Protein AF-A0A952NAK6-F1 (afdb_monomer)

Structure (mmCIF, N/CA/C/O backbone):
data_AF-A0A952NAK6-F1
#
_entry.id   AF-A0A952NAK6-F1
#
loop_
_atom_site.group_PDB
_atom_site.id
_atom_site.type_symbol
_atom_site.label_atom_id
_atom_site.label_alt_id
_atom_site.label_comp_id
_atom_site.label_asym_id
_atom_site.label_entity_id
_atom_site.label_seq_id
_atom_site.pdbx_PDB_ins_code
_atom_site.Cartn_x
_atom_site.Cartn_y
_atom_site.Cartn_z
_atom_site.occupancy
_atom_site.B_iso_or_equiv
_atom_site.auth_seq_id
_atom_site.auth_comp_id
_atom_site.auth_asym_id
_atom_site.auth_atom_id
_atom_site.pdbx_PDB_model_num
ATOM 1 N N . MET A 1 1 ? -20.107 50.086 51.903 1.00 59.50 1 MET A N 1
ATOM 2 C CA . MET A 1 1 ? -19.952 48.625 51.691 1.00 59.50 1 MET A CA 1
ATOM 3 C C . MET A 1 1 ? -20.488 48.141 50.339 1.00 59.50 1 MET A C 1
ATOM 5 O O . MET A 1 1 ? -19.768 47.411 49.678 1.00 59.50 1 MET A O 1
ATOM 9 N N . LYS A 1 2 ? -21.665 48.589 49.862 1.00 54.16 2 LYS A N 1
ATOM 10 C CA . LYS A 1 2 ? -22.193 48.242 48.518 1.00 54.16 2 LYS A CA 1
ATOM 11 C C . LYS A 1 2 ? -21.253 48.590 47.346 1.00 54.16 2 LYS A C 1
ATOM 13 O O . LYS A 1 2 ? -21.111 47.799 46.425 1.00 54.16 2 LYS A O 1
ATOM 18 N N . ASN A 1 3 ? -20.557 49.726 47.420 1.00 56.16 3 ASN A N 1
ATOM 19 C CA . ASN A 1 3 ? -19.737 50.211 46.300 1.00 56.16 3 ASN A CA 1
ATOM 20 C C . ASN A 1 3 ? -18.380 49.495 46.183 1.00 56.16 3 ASN A C 1
ATOM 22 O O . ASN A 1 3 ? -17.862 49.360 45.087 1.00 56.16 3 ASN A O 1
ATOM 26 N N . ILE A 1 4 ? -17.830 48.980 47.286 1.00 60.56 4 ILE A N 1
ATOM 27 C CA . ILE A 1 4 ? -16.581 48.196 47.278 1.00 60.56 4 ILE A CA 1
ATOM 28 C C . ILE A 1 4 ? -16.829 46.796 46.707 1.00 60.56 4 ILE A C 1
ATOM 30 O O . ILE A 1 4 ? -16.020 46.292 45.935 1.00 60.56 4 ILE A O 1
ATOM 34 N N . PHE A 1 5 ? -17.985 46.206 47.025 1.00 58.03 5 PHE A N 1
ATOM 35 C CA . PHE A 1 5 ? -18.392 44.918 46.467 1.00 58.03 5 PHE A CA 1
ATOM 36 C C . PHE A 1 5 ? -18.627 45.021 44.953 1.00 58.03 5 PHE A C 1
ATOM 38 O O . PHE A 1 5 ? -18.139 44.187 44.205 1.00 58.03 5 PHE A O 1
ATOM 45 N N . ALA A 1 6 ? -19.264 46.100 44.483 1.00 58.66 6 ALA A N 1
ATOM 46 C CA . ALA A 1 6 ? -19.436 46.370 43.054 1.00 58.66 6 ALA A CA 1
ATOM 47 C C . ALA A 1 6 ? -18.102 46.536 42.297 1.00 58.66 6 ALA A C 1
ATOM 49 O O . ALA A 1 6 ? -17.976 46.058 41.172 1.00 58.66 6 ALA A O 1
ATOM 50 N N . ILE A 1 7 ? -17.098 47.166 42.916 1.00 62.09 7 ILE A N 1
ATOM 51 C CA . ILE A 1 7 ? -15.769 47.353 42.314 1.00 62.09 7 ILE A CA 1
ATOM 52 C C . ILE A 1 7 ? -15.030 46.013 42.192 1.00 62.09 7 ILE A C 1
ATOM 54 O O . ILE A 1 7 ? -14.437 45.733 41.153 1.00 62.09 7 ILE A O 1
ATOM 58 N N . PHE A 1 8 ? -15.119 45.147 43.204 1.00 59.12 8 PHE A N 1
ATOM 59 C CA . PHE A 1 8 ? -14.497 43.821 43.153 1.00 59.12 8 PHE A CA 1
ATOM 60 C C . PHE A 1 8 ? -15.176 42.888 42.136 1.00 59.12 8 PHE A C 1
ATOM 62 O O . PHE A 1 8 ? -14.489 42.186 41.396 1.00 59.12 8 PHE A O 1
ATOM 69 N N . THR A 1 9 ? -16.509 42.930 42.022 1.00 59.06 9 THR A N 1
ATOM 70 C CA . THR A 1 9 ? -17.249 42.160 41.007 1.00 59.06 9 THR A CA 1
ATOM 71 C C . THR A 1 9 ? -16.957 42.651 39.584 1.00 59.06 9 THR A C 1
ATOM 73 O O . THR A 1 9 ? -16.869 41.841 38.665 1.00 59.06 9 THR A O 1
ATOM 76 N N . ALA A 1 10 ? -16.740 43.956 39.392 1.00 58.69 10 ALA A N 1
ATOM 77 C CA . ALA A 1 10 ? -16.361 44.520 38.096 1.00 58.69 10 ALA A CA 1
ATOM 78 C C . ALA A 1 10 ? -14.945 44.102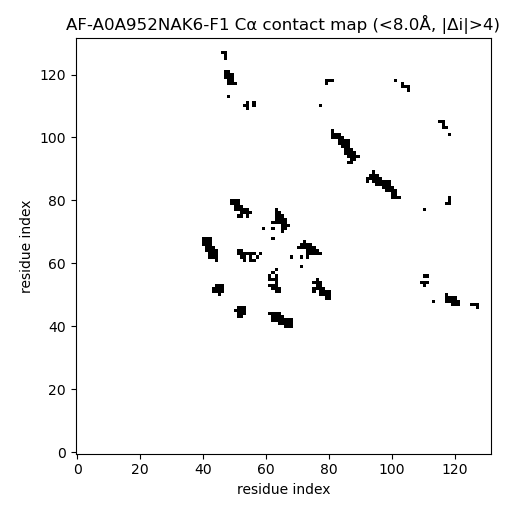 37.658 1.00 58.69 10 ALA A C 1
ATOM 80 O O . ALA A 1 10 ? -14.732 43.809 36.486 1.00 58.69 10 ALA A O 1
ATOM 81 N N . ILE A 1 11 ? -13.991 44.003 38.590 1.00 60.59 11 ILE A N 1
ATOM 82 C CA . ILE A 1 11 ? -12.608 43.587 38.292 1.00 60.59 11 ILE A CA 1
ATOM 83 C C . ILE A 1 11 ? -12.537 42.097 37.910 1.00 60.59 11 ILE A C 1
ATOM 85 O O . ILE A 1 11 ? -11.779 41.724 37.018 1.00 60.59 11 ILE A O 1
ATOM 89 N N . ILE A 1 12 ? -13.376 41.254 38.520 1.00 59.12 12 ILE A N 1
ATOM 90 C CA . ILE A 1 12 ? -13.444 39.809 38.236 1.00 59.12 12 ILE A CA 1
ATOM 91 C C . ILE A 1 12 ? -14.115 39.506 36.878 1.00 59.12 12 ILE A C 1
ATOM 93 O O . ILE A 1 12 ? -13.790 38.501 36.249 1.00 59.12 12 ILE A O 1
ATOM 97 N N . LEU A 1 13 ? -14.983 40.392 36.377 1.00 57.44 13 LEU A N 1
ATOM 98 C CA . LEU A 1 13 ? -15.599 40.293 35.043 1.00 57.44 13 LEU A CA 1
ATOM 99 C C . LEU A 1 13 ? -14.696 40.777 33.894 1.00 57.44 13 LEU A C 1
ATOM 101 O O . LEU A 1 13 ? -14.990 40.485 32.738 1.00 57.44 13 LEU A O 1
ATOM 105 N N . LEU A 1 14 ? -13.615 41.509 34.182 1.00 57.56 14 LEU A N 1
ATOM 106 C CA . LEU A 1 14 ? -12.823 42.197 33.154 1.00 57.56 14 LEU A CA 1
ATOM 107 C C . LEU A 1 14 ? -11.524 41.482 32.743 1.00 57.56 14 LEU A C 1
ATOM 109 O O . LEU A 1 14 ? -10.884 41.928 31.795 1.00 57.56 14 LEU A O 1
ATOM 113 N N . ILE A 1 15 ? -11.115 40.391 33.409 1.00 60.50 15 ILE A N 1
ATOM 114 C CA . ILE A 1 15 ? -9.810 39.743 33.143 1.00 60.50 15 ILE A CA 1
ATOM 115 C C . ILE A 1 15 ? -9.907 38.210 33.096 1.00 60.50 15 ILE A C 1
ATOM 117 O O . ILE A 1 15 ? -9.131 37.499 33.727 1.00 60.50 15 ILE A O 1
ATOM 121 N N . GLN A 1 16 ? -10.851 37.674 32.324 1.00 58.03 16 GLN A N 1
ATOM 122 C CA . GLN A 1 16 ? -10.832 36.254 31.953 1.00 58.03 16 GLN A CA 1
ATOM 123 C C . GLN A 1 16 ? -10.628 36.114 30.437 1.00 58.03 16 GLN A C 1
ATOM 125 O O . GLN A 1 16 ? -11.609 35.959 29.710 1.00 58.03 16 GLN A O 1
ATOM 130 N N . PRO A 1 17 ? -9.390 36.163 29.907 1.00 56.81 17 PRO A N 1
ATOM 131 C CA . PRO A 1 17 ? -9.143 35.684 28.559 1.00 56.81 17 PRO A CA 1
ATOM 132 C C . PRO A 1 17 ? -9.074 34.153 28.598 1.00 56.81 1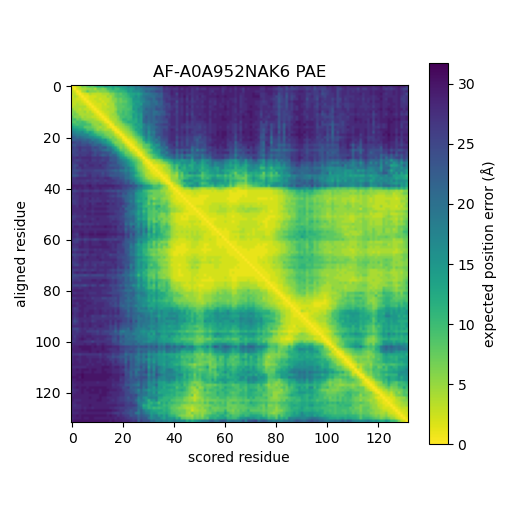7 PRO A C 1
ATOM 134 O O . PRO A 1 17 ? -8.001 33.562 28.692 1.00 56.81 17 PRO A O 1
ATOM 137 N N . THR A 1 18 ? -10.223 33.486 28.506 1.00 55.38 18 THR A N 1
ATOM 138 C CA . THR A 1 18 ? -10.272 32.081 28.085 1.00 55.38 18 THR A CA 1
ATOM 139 C C . THR A 1 18 ? -10.004 32.006 26.581 1.00 55.38 18 THR A C 1
ATOM 141 O O . THR A 1 18 ? -10.897 31.766 25.774 1.00 55.38 18 THR A O 1
ATOM 144 N N . PHE A 1 19 ? -8.749 32.214 26.180 1.00 59.28 19 PHE A N 1
ATOM 145 C CA . PHE A 1 19 ? -8.297 31.840 24.843 1.00 59.28 19 PHE A CA 1
ATOM 146 C C . PHE A 1 19 ? -7.930 30.363 24.842 1.00 59.28 19 PHE A C 1
ATOM 148 O O . PHE A 1 19 ? -6.794 29.973 25.088 1.00 59.28 19 PHE A O 1
ATOM 155 N N . SER A 1 20 ? -8.911 29.528 24.530 1.00 58.34 20 SER A N 1
ATOM 156 C CA . SER A 1 20 ? -8.613 28.345 23.740 1.00 58.34 20 SER A CA 1
ATOM 157 C C . SER A 1 20 ? -9.860 27.927 22.988 1.00 58.34 20 SER A C 1
ATOM 159 O O . SER A 1 20 ? -10.724 27.211 23.493 1.00 58.34 20 SER A O 1
ATOM 161 N N . GLN A 1 21 ? -9.959 28.402 21.754 1.00 60.09 21 GLN A N 1
ATOM 162 C CA . GLN A 1 21 ? -10.695 27.654 20.758 1.00 60.09 21 GLN A CA 1
ATOM 163 C C . GLN A 1 21 ? -9.974 27.773 19.424 1.00 60.09 21 GLN A 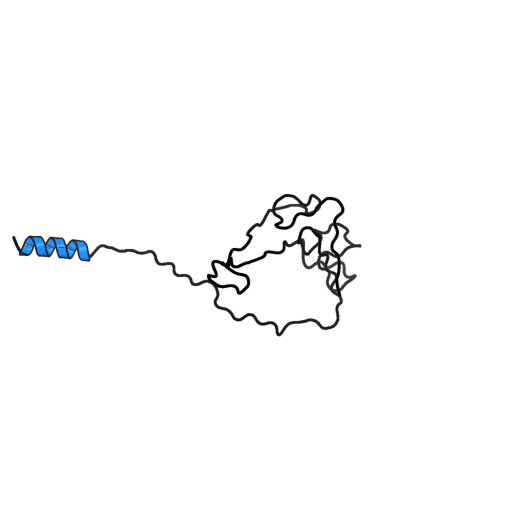C 1
ATOM 165 O O . GLN A 1 21 ? -10.438 28.448 18.510 1.00 60.09 21 GLN A O 1
ATOM 170 N N . ASP A 1 22 ? -8.865 27.048 19.286 1.00 56.22 22 ASP A N 1
ATOM 171 C CA . ASP A 1 22 ? -8.431 26.643 17.951 1.00 56.22 22 ASP A CA 1
ATOM 172 C C . ASP A 1 22 ? -9.414 25.586 17.446 1.00 56.22 22 ASP A C 1
ATOM 174 O O . ASP A 1 22 ? -9.153 24.384 17.414 1.00 56.22 22 ASP A O 1
ATOM 178 N N . LYS A 1 23 ? -10.605 26.046 17.055 1.00 55.34 23 LYS A N 1
ATOM 179 C CA . LYS A 1 23 ? -11.533 25.254 16.258 1.00 55.34 23 LYS A CA 1
ATOM 180 C C . LYS A 1 23 ? -11.104 25.355 14.798 1.00 55.34 23 LYS A C 1
ATOM 182 O O . LYS A 1 23 ? -11.807 25.913 13.960 1.00 55.34 23 LYS A O 1
ATOM 187 N N . ILE A 1 24 ? -9.932 24.805 14.488 1.00 44.00 24 ILE A N 1
ATOM 188 C CA . ILE A 1 24 ? -9.571 24.527 13.100 1.00 44.00 24 ILE A CA 1
ATOM 189 C C . ILE A 1 24 ? -10.366 23.288 12.696 1.00 44.00 24 ILE A C 1
ATOM 191 O O . ILE A 1 24 ? -9.965 22.153 12.953 1.00 44.00 24 ILE A O 1
ATOM 195 N N . PHE A 1 25 ? -11.531 23.504 12.087 1.00 40.62 25 PHE A N 1
ATOM 196 C CA . PHE A 1 25 ? -12.230 22.433 11.393 1.00 40.62 25 PHE A CA 1
ATOM 197 C C . PHE A 1 25 ? -11.428 22.047 10.150 1.00 40.62 25 PHE A C 1
ATOM 199 O O . PHE A 1 25 ? -11.404 22.751 9.142 1.00 40.62 25 PHE A O 1
ATOM 206 N N . GLN A 1 26 ? -10.744 20.915 10.284 1.00 48.41 26 GLN A N 1
ATOM 207 C CA . GLN A 1 26 ? -10.020 20.203 9.244 1.00 48.41 26 GLN A CA 1
ATOM 208 C C . GLN A 1 26 ? -10.936 19.919 8.039 1.00 48.41 26 GLN A C 1
ATOM 210 O O . GLN A 1 26 ? -12.059 19.447 8.202 1.00 48.41 26 GLN A O 1
ATOM 215 N N . LYS A 1 27 ? -10.424 20.260 6.848 1.00 40.56 27 LYS A N 1
ATOM 216 C CA . LYS A 1 27 ? -10.873 19.930 5.480 1.00 40.56 27 LYS A CA 1
ATOM 217 C C . LYS A 1 27 ? -12.301 19.349 5.359 1.00 40.56 27 LYS A C 1
ATOM 219 O O . LYS A 1 27 ? -12.506 18.141 5.343 1.00 40.56 27 LYS A O 1
ATOM 224 N N . LYS A 1 28 ? -13.288 20.222 5.149 1.00 52.72 28 LYS A N 1
ATOM 225 C CA . LYS A 1 28 ? -14.555 19.849 4.504 1.00 52.72 28 LYS A CA 1
ATOM 226 C C . LYS A 1 28 ? -14.293 19.801 3.000 1.00 52.72 28 LYS A C 1
ATOM 228 O O . LYS A 1 28 ? -14.280 20.864 2.385 1.00 52.72 28 LYS A O 1
ATOM 233 N N . LEU A 1 29 ? -14.035 18.643 2.397 1.00 56.09 29 LEU A N 1
ATOM 234 C CA . LEU A 1 29 ? -14.155 18.572 0.937 1.00 56.09 29 LEU A CA 1
ATOM 235 C C . LEU A 1 29 ? -14.964 17.386 0.491 1.00 56.09 29 LEU A C 1
ATOM 237 O O . LEU A 1 29 ? -14.939 16.328 1.114 1.00 56.09 29 LEU A O 1
ATOM 241 N N . ASP A 1 30 ? -15.635 17.646 -0.621 1.00 53.78 30 ASP A N 1
ATOM 242 C CA . ASP A 1 30 ? -16.179 16.637 -1.494 1.00 53.78 30 ASP A CA 1
ATOM 243 C C . ASP A 1 30 ? -15.054 15.758 -2.040 1.00 53.78 30 ASP A C 1
ATOM 245 O O . ASP A 1 30 ? -13.987 16.228 -2.448 1.00 53.78 30 ASP A O 1
ATOM 249 N N . ASP A 1 31 ? -15.338 14.466 -2.007 1.00 40.81 31 ASP A N 1
ATOM 250 C CA . ASP A 1 31 ? -14.615 13.409 -2.689 1.00 40.81 31 ASP A CA 1
ATOM 251 C C . ASP A 1 31 ? -15.035 13.423 -4.177 1.00 40.81 31 ASP A C 1
ATOM 253 O O . ASP A 1 31 ? -16.218 13.255 -4.478 1.00 40.81 31 ASP A O 1
ATOM 257 N N . ASP A 1 32 ? -14.099 13.693 -5.101 1.00 40.28 32 ASP A N 1
ATOM 258 C CA . ASP A 1 32 ? -14.318 13.662 -6.560 1.00 40.28 32 ASP A CA 1
ATOM 259 C C . ASP A 1 32 ? -13.696 12.392 -7.158 1.00 40.28 32 ASP A C 1
ATOM 261 O O . ASP A 1 32 ? -12.476 12.244 -7.260 1.00 40.28 32 ASP A O 1
ATOM 265 N N . ASN A 1 33 ? -14.581 11.495 -7.588 1.00 36.81 33 ASN A N 1
ATOM 266 C CA . ASN A 1 33 ? -14.311 10.188 -8.180 1.00 36.81 33 ASN A CA 1
ATOM 267 C C . ASN A 1 33 ? -14.609 10.141 -9.696 1.00 36.81 33 ASN A C 1
ATOM 269 O O . ASN A 1 33 ? -14.795 9.070 -10.272 1.00 36.81 33 ASN A O 1
ATOM 273 N N . THR A 1 34 ? -14.582 11.287 -10.384 1.00 39.97 34 THR A N 1
ATOM 274 C CA . THR A 1 34 ? -14.634 11.364 -11.861 1.00 39.97 34 THR A CA 1
ATOM 275 C C . THR A 1 34 ? -13.351 10.881 -12.551 1.00 39.97 34 THR A C 1
ATOM 277 O O . THR A 1 34 ? -13.297 10.765 -13.778 1.00 39.97 34 THR A O 1
ATOM 280 N N . LYS A 1 35 ? -12.302 10.585 -11.776 1.00 42.88 35 LYS A N 1
ATOM 281 C CA . LYS A 1 35 ? -10.966 10.223 -12.255 1.00 42.88 35 LYS A CA 1
ATOM 282 C C . LYS A 1 35 ? -10.724 8.718 -12.128 1.00 42.88 35 LYS A C 1
ATOM 284 O O . LYS A 1 35 ? -10.375 8.216 -11.067 1.00 42.88 35 LYS A O 1
ATOM 289 N N . PHE A 1 36 ? -10.866 8.020 -13.249 1.00 43.91 36 PHE A N 1
ATOM 290 C CA . PHE A 1 36 ? -10.475 6.625 -13.466 1.00 43.91 36 PHE A CA 1
ATOM 291 C C . PHE A 1 36 ? -9.547 6.535 -14.695 1.00 43.91 36 PHE A C 1
ATOM 293 O O . PHE A 1 36 ? -9.472 7.476 -15.486 1.00 43.91 36 PHE A O 1
ATOM 300 N N . THR A 1 37 ? -8.856 5.405 -14.880 1.00 46.91 37 THR A N 1
ATOM 301 C CA . THR A 1 37 ? -8.181 5.037 -16.142 1.00 46.91 37 THR A CA 1
ATOM 302 C C . THR A 1 37 ? -8.870 3.806 -16.742 1.00 46.91 37 THR A C 1
ATOM 304 O O . THR A 1 37 ? -9.314 2.938 -15.997 1.00 46.91 37 THR A O 1
ATOM 307 N N . ASN A 1 38 ? -9.014 3.728 -18.067 1.00 54.12 38 ASN A N 1
ATOM 308 C CA . ASN A 1 38 ? -9.789 2.689 -18.772 1.00 54.12 38 ASN A CA 1
ATOM 309 C C . ASN A 1 38 ? -8.952 1.783 -19.696 1.00 54.12 38 ASN A C 1
ATOM 311 O O . ASN A 1 38 ? -9.507 0.933 -20.386 1.00 54.12 38 ASN A O 1
ATOM 315 N N . VAL A 1 39 ? -7.628 1.937 -19.685 1.00 60.75 39 VAL A N 1
ATOM 316 C CA . VAL A 1 39 ? -6.629 1.055 -20.308 1.00 60.75 39 VAL A CA 1
ATOM 317 C C . VAL A 1 39 ? -5.350 1.193 -19.471 1.00 60.75 39 VAL A C 1
ATOM 319 O O . VAL A 1 39 ? -5.024 2.299 -19.037 1.00 60.75 39 VAL A O 1
ATOM 322 N N . GLY A 1 40 ? -4.647 0.095 -19.174 1.00 68.25 40 GLY A N 1
ATOM 323 C CA . GLY A 1 40 ? -3.684 0.080 -18.066 1.00 68.25 40 GLY A CA 1
ATOM 324 C C . GLY A 1 40 ? -2.269 -0.330 -18.443 1.00 68.25 40 GLY A C 1
ATOM 325 O O . GLY A 1 40 ? -2.001 -1.509 -18.625 1.00 68.25 40 GLY A O 1
ATOM 326 N N . ASN A 1 41 ? -1.364 0.647 -18.466 1.00 84.56 41 ASN A N 1
ATOM 327 C CA . ASN A 1 41 ? 0.088 0.470 -18.487 1.00 84.56 41 ASN A CA 1
ATOM 328 C C . ASN A 1 41 ? 0.665 0.675 -17.067 1.00 84.56 41 ASN A C 1
ATOM 330 O O . ASN A 1 41 ? 1.726 1.258 -16.923 1.00 84.56 41 ASN A O 1
ATOM 334 N N . LEU A 1 42 ? -0.088 0.335 -16.013 1.00 89.00 42 LEU A N 1
ATOM 335 C CA . LEU A 1 42 ? 0.312 0.501 -14.608 1.00 89.00 42 LEU A CA 1
ATOM 336 C C . LEU A 1 42 ? 0.582 -0.882 -14.008 1.00 89.00 42 LEU A C 1
ATOM 338 O O . LEU A 1 42 ? -0.316 -1.722 -13.997 1.00 89.00 42 LEU A O 1
ATOM 342 N N . GLY A 1 43 ? 1.785 -1.102 -13.487 1.00 89.62 43 GLY A N 1
ATOM 343 C CA . GLY A 1 43 ? 2.137 -2.279 -12.698 1.00 89.62 43 GLY A CA 1
ATOM 344 C C . GLY A 1 43 ? 2.178 -1.930 -11.224 1.00 89.62 43 GLY A C 1
ATOM 345 O O . GLY A 1 43 ? 2.993 -1.117 -10.824 1.00 89.62 43 GLY A O 1
ATOM 346 N N . LEU A 1 44 ? 1.330 -2.539 -10.404 1.00 91.38 44 LEU A N 1
ATOM 347 C CA . LEU A 1 44 ? 1.281 -2.284 -8.965 1.00 91.38 44 LEU A CA 1
ATOM 348 C C . LEU A 1 44 ? 1.454 -3.601 -8.216 1.00 91.38 44 LEU A C 1
ATOM 350 O O . LEU A 1 44 ? 0.725 -4.559 -8.473 1.00 91.38 44 LEU A O 1
ATOM 354 N N . THR A 1 45 ? 2.381 -3.639 -7.261 1.00 90.38 45 THR A N 1
ATOM 355 C CA . THR A 1 45 ? 2.477 -4.765 -6.329 1.00 90.38 45 THR A CA 1
ATOM 356 C C . THR A 1 45 ? 1.582 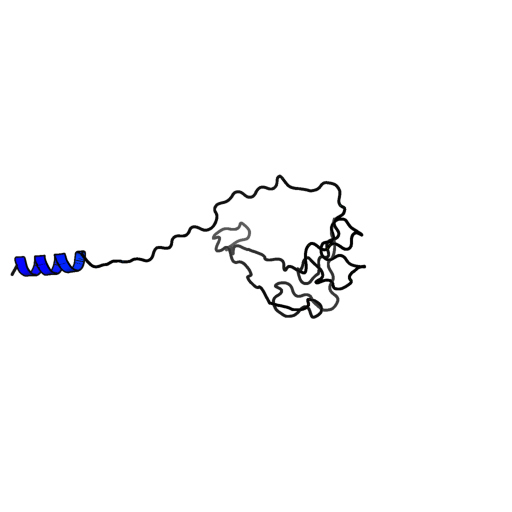-4.520 -5.128 1.00 90.38 45 THR A C 1
ATOM 358 O O . THR A 1 45 ? 1.654 -3.469 -4.502 1.00 90.38 45 THR A O 1
ATOM 361 N N . VAL A 1 46 ? 0.774 -5.518 -4.778 1.00 88.12 46 VAL A N 1
ATOM 362 C CA . VAL A 1 46 ? 0.017 -5.561 -3.523 1.00 88.12 46 VAL A CA 1
ATOM 363 C C . VAL A 1 46 ? 0.439 -6.802 -2.749 1.00 88.12 46 VAL A C 1
ATOM 365 O O . VAL A 1 46 ? 0.556 -7.891 -3.319 1.00 88.12 46 VAL A O 1
ATOM 368 N N . THR A 1 47 ? 0.686 -6.649 -1.451 1.00 80.31 47 THR A N 1
ATOM 369 C CA . THR A 1 47 ? 1.142 -7.743 -0.590 1.00 80.31 47 THR A CA 1
ATOM 370 C C . THR A 1 47 ? 0.076 -8.161 0.419 1.00 80.31 47 THR A C 1
ATOM 372 O O . THR A 1 47 ? -0.830 -7.412 0.774 1.00 80.31 47 THR A O 1
ATOM 375 N N . ASN A 1 48 ? 0.213 -9.378 0.942 1.00 78.19 48 ASN A N 1
ATOM 376 C CA . ASN A 1 48 ? -0.617 -9.896 2.032 1.00 78.19 48 ASN A CA 1
ATOM 377 C C . ASN A 1 48 ? -0.296 -9.283 3.408 1.00 78.19 48 ASN A C 1
ATOM 379 O O . ASN A 1 48 ? -0.948 -9.638 4.383 1.00 78.19 48 ASN A O 1
ATOM 383 N N . PHE A 1 49 ? 0.672 -8.366 3.478 1.00 78.00 49 PHE A N 1
ATOM 384 C CA . PHE A 1 49 ? 0.922 -7.508 4.641 1.00 78.00 49 PHE A CA 1
ATOM 385 C C . PHE A 1 49 ? 0.123 -6.199 4.552 1.00 78.00 49 PHE A C 1
ATOM 387 O O . PHE A 1 49 ? 0.366 -5.260 5.303 1.00 78.00 49 PHE A O 1
ATOM 394 N N . GLY A 1 50 ? -0.841 -6.130 3.625 1.00 78.31 50 GLY A N 1
ATOM 395 C CA . GLY A 1 50 ? -1.691 -4.962 3.446 1.00 78.31 50 GLY A CA 1
ATOM 396 C C . GLY A 1 50 ? -0.915 -3.757 2.935 1.00 78.31 50 GLY A C 1
ATOM 397 O O . GLY A 1 50 ? -1.242 -2.634 3.304 1.00 78.31 50 GLY A O 1
ATOM 398 N N . THR A 1 51 ? 0.112 -3.987 2.116 1.00 81.69 51 THR A N 1
ATOM 399 C CA . THR A 1 51 ? 0.873 -2.913 1.476 1.00 81.69 51 THR A CA 1
ATOM 400 C C . THR A 1 51 ? 0.613 -2.853 -0.021 1.00 81.69 51 THR A C 1
ATOM 402 O O . THR A 1 51 ? 0.352 -3.876 -0.661 1.00 81.69 51 THR A O 1
ATOM 405 N N . TYR A 1 52 ? 0.695 -1.648 -0.571 1.00 89.00 52 TYR A N 1
ATOM 406 C CA . TYR A 1 52 ? 0.797 -1.370 -1.993 1.00 89.00 52 TYR A CA 1
ATOM 407 C C . TYR A 1 52 ? 2.172 -0.747 -2.273 1.00 89.00 52 TYR A C 1
ATOM 409 O O . TYR A 1 52 ? 2.631 0.132 -1.547 1.00 89.00 52 TYR A O 1
ATOM 417 N N . GLY A 1 53 ? 2.840 -1.211 -3.322 1.00 88.88 53 GLY A N 1
ATOM 418 C CA . GLY A 1 53 ? 4.281 -1.036 -3.477 1.00 88.88 53 GLY A CA 1
ATOM 419 C C . GLY A 1 53 ? 5.071 -2.234 -2.946 1.00 88.88 53 GLY A C 1
ATOM 420 O O . GLY A 1 53 ? 4.600 -3.020 -2.123 1.00 88.88 53 GLY A O 1
ATOM 421 N N . SER A 1 54 ? 6.275 -2.418 -3.479 1.00 86.75 54 SER A N 1
ATOM 422 C CA . SER A 1 54 ? 7.191 -3.501 -3.106 1.00 86.75 54 SER A CA 1
ATOM 423 C C . SER A 1 54 ? 8.421 -3.009 -2.347 1.00 86.75 54 SER A C 1
ATOM 425 O O . SER A 1 54 ? 9.271 -3.816 -1.977 1.00 86.75 54 SER A O 1
ATOM 427 N N . GLY A 1 55 ? 8.581 -1.701 -2.144 1.00 87.06 55 GLY A N 1
ATOM 428 C CA . GLY A 1 55 ? 9.817 -1.139 -1.607 1.00 87.06 55 GLY A CA 1
ATOM 429 C C . GLY A 1 55 ? 11.019 -1.370 -2.518 1.00 87.06 55 GLY A C 1
ATOM 430 O O . GLY A 1 55 ? 12.135 -1.517 -2.022 1.00 87.06 55 GLY A O 1
ATOM 431 N N . PHE A 1 56 ? 10.780 -1.507 -3.827 1.00 86.94 56 PHE A N 1
ATOM 432 C CA . PHE A 1 56 ? 11.740 -1.979 -4.836 1.00 86.94 56 PHE A CA 1
ATOM 433 C C . PHE A 1 56 ? 12.222 -3.428 -4.652 1.00 86.94 56 PHE A C 1
ATOM 435 O O . PHE A 1 56 ? 13.143 -3.874 -5.341 1.00 86.94 56 PHE A O 1
ATOM 442 N N . VAL A 1 57 ? 11.602 -4.208 -3.761 1.00 84.88 57 VAL A N 1
ATOM 443 C CA . VAL A 1 57 ? 11.902 -5.638 -3.640 1.00 84.88 57 VAL A CA 1
ATOM 444 C C . VAL A 1 57 ? 11.404 -6.352 -4.896 1.00 84.88 57 VAL A C 1
ATOM 446 O O . VAL A 1 57 ? 10.229 -6.279 -5.245 1.00 84.88 57 VAL A O 1
ATOM 449 N N . GLY A 1 58 ? 12.311 -7.054 -5.579 1.00 82.12 58 GLY A N 1
ATOM 450 C CA . GLY A 1 58 ? 12.008 -7.759 -6.828 1.00 82.12 58 GLY A CA 1
ATOM 451 C C . GLY A 1 58 ? 12.114 -6.898 -8.091 1.00 82.12 58 GLY A C 1
ATOM 452 O O . GLY A 1 58 ? 11.928 -7.428 -9.188 1.00 82.12 58 GLY A O 1
ATOM 453 N N . TRP A 1 59 ? 12.468 -5.613 -7.973 1.00 85.50 59 TRP A N 1
ATOM 454 C CA . TRP A 1 59 ? 12.750 -4.750 -9.122 1.00 85.50 59 TRP A CA 1
ATOM 455 C C . TRP A 1 59 ? 13.944 -5.287 -9.944 1.00 85.50 59 TRP A C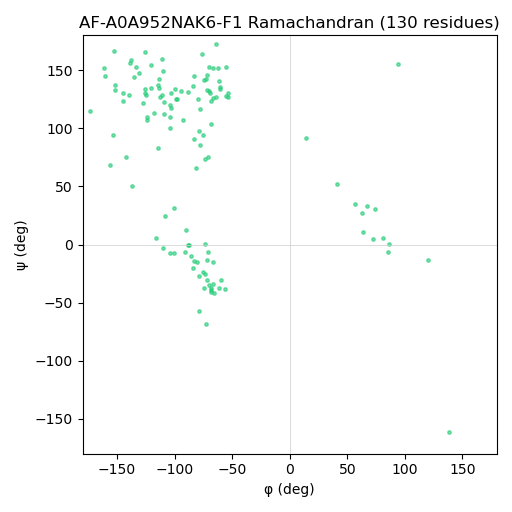 1
ATOM 457 O O . TRP A 1 59 ? 14.917 -5.768 -9.351 1.00 85.50 59 TRP A O 1
ATOM 467 N N . PRO A 1 60 ? 13.917 -5.225 -11.291 1.00 86.12 60 PRO A N 1
ATOM 468 C CA . PRO A 1 60 ? 12.869 -4.651 -12.150 1.00 86.12 60 PRO A CA 1
ATOM 469 C C . PRO A 1 60 ? 11.753 -5.635 -12.536 1.00 86.12 60 PRO A C 1
ATOM 471 O O . PRO A 1 60 ? 10.837 -5.269 -13.259 1.00 86.12 60 PRO A O 1
ATOM 474 N N . ASN A 1 61 ? 11.819 -6.892 -12.094 1.00 87.56 61 ASN A N 1
ATOM 475 C CA . ASN A 1 61 ? 10.872 -7.930 -12.519 1.00 87.56 61 ASN A CA 1
ATOM 476 C C . ASN A 1 61 ? 9.494 -7.796 -11.855 1.00 87.56 61 ASN A C 1
ATOM 478 O O . ASN A 1 61 ? 8.508 -8.320 -12.369 1.00 87.56 61 ASN A O 1
ATOM 482 N N . GLN A 1 62 ? 9.441 -7.141 -10.696 1.00 89.56 62 GLN A N 1
ATOM 483 C CA . GLN A 1 62 ? 8.227 -6.880 -9.944 1.00 89.56 62 GLN A CA 1
ATOM 484 C C . GLN A 1 62 ? 8.091 -5.368 -9.707 1.00 89.56 62 GLN A C 1
ATOM 486 O O . GLN A 1 62 ? 8.863 -4.816 -8.917 1.00 89.56 62 GLN A O 1
ATOM 491 N N . PRO A 1 63 ? 7.127 -4.704 -10.366 1.00 92.62 63 PRO A N 1
ATOM 492 C CA . PRO A 1 63 ? 6.948 -3.266 -10.244 1.00 92.62 63 PRO A CA 1
ATOM 493 C C . PRO A 1 63 ? 6.362 -2.907 -8.880 1.00 92.62 63 PRO A C 1
ATOM 495 O O . PRO A 1 63 ? 5.492 -3.611 -8.360 1.00 92.62 63 PRO A O 1
ATOM 498 N N . SER A 1 64 ? 6.811 -1.801 -8.301 1.00 91.06 64 SER A N 1
ATOM 499 C CA . SER A 1 64 ? 6.255 -1.280 -7.054 1.00 91.06 64 SER A CA 1
ATOM 500 C C . SER A 1 64 ? 4.939 -0.543 -7.327 1.00 91.06 64 SER A C 1
ATOM 502 O O . SER A 1 64 ? 3.892 -0.947 -6.831 1.00 91.06 64 SER A O 1
ATOM 504 N N . ALA A 1 65 ? 4.976 0.465 -8.191 1.00 93.69 65 ALA A N 1
ATOM 505 C CA . ALA A 1 65 ? 3.854 1.135 -8.839 1.00 93.69 65 ALA A CA 1
ATOM 506 C C . ALA A 1 65 ? 4.382 1.772 -10.135 1.00 93.69 65 ALA A C 1
ATOM 508 O O . ALA A 1 65 ? 4.535 2.990 -10.247 1.00 93.69 65 ALA A O 1
ATOM 509 N N . GLU A 1 66 ? 4.751 0.931 -11.089 1.00 92.81 66 GLU A N 1
ATOM 510 C CA . GLU A 1 66 ? 5.405 1.327 -12.320 1.00 92.81 66 GLU A CA 1
ATOM 511 C C . GLU A 1 66 ? 4.389 1.861 -13.325 1.00 92.81 66 GLU A C 1
ATOM 513 O O . GLU A 1 66 ? 3.441 1.168 -13.696 1.00 92.81 66 GLU A O 1
ATOM 518 N N . PHE A 1 67 ? 4.609 3.075 -13.816 1.00 91.44 67 PHE A N 1
ATOM 519 C CA . PHE A 1 67 ? 3.853 3.604 -14.942 1.00 91.44 67 PHE A CA 1
ATOM 520 C C . PHE A 1 67 ? 4.755 4.479 -15.821 1.00 91.44 67 PHE A C 1
ATOM 522 O O . PHE A 1 67 ? 5.392 5.396 -15.311 1.00 91.44 67 PHE A O 1
ATOM 529 N N . PRO A 1 68 ? 4.776 4.281 -17.145 1.00 91.38 68 PRO A N 1
ATOM 530 C CA . PRO A 1 68 ? 4.160 3.171 -17.862 1.00 91.38 68 PRO A CA 1
ATOM 531 C C . PRO A 1 68 ? 4.907 1.839 -17.601 1.00 91.38 68 PRO A C 1
ATOM 533 O O . PRO A 1 68 ? 6.098 1.855 -17.308 1.00 91.38 68 PRO A O 1
ATOM 536 N N . LEU A 1 69 ? 4.238 0.692 -17.692 1.00 88.00 69 LEU A N 1
ATOM 537 C CA . LEU A 1 69 ? 4.804 -0.637 -17.445 1.00 88.00 69 LEU A CA 1
ATOM 538 C C . LEU A 1 69 ? 5.957 -0.904 -18.426 1.00 88.00 69 LEU A C 1
ATOM 540 O O . LEU A 1 69 ? 5.839 -0.646 -19.627 1.00 88.00 69 LEU A O 1
ATOM 544 N N . GLY A 1 70 ? 7.077 -1.413 -17.917 1.00 88.06 70 GLY A N 1
ATOM 545 C CA . GLY A 1 70 ? 8.323 -1.596 -18.665 1.00 88.06 70 GLY A CA 1
ATOM 546 C C . GLY A 1 70 ? 9.202 -0.341 -18.813 1.00 88.06 70 GLY A C 1
ATOM 547 O O . GLY A 1 70 ? 10.210 -0.400 -19.516 1.00 88.06 70 GLY A O 1
ATOM 548 N N . SER A 1 71 ? 8.856 0.787 -18.184 1.00 91.94 71 SER A N 1
ATOM 549 C CA . SER A 1 71 ? 9.679 2.010 -18.159 1.00 91.94 71 SER A CA 1
ATOM 550 C C . SER A 1 71 ? 10.766 2.027 -17.077 1.00 91.94 71 SER A C 1
ATOM 552 O O . SER A 1 71 ? 11.706 2.815 -17.165 1.00 91.94 71 SER A O 1
ATOM 554 N N . GLY A 1 72 ? 10.627 1.205 -16.039 1.00 90.06 72 GLY A N 1
ATOM 555 C CA . GLY A 1 72 ? 11.401 1.252 -14.803 1.00 90.06 72 GLY A CA 1
ATOM 556 C C . GLY A 1 72 ? 11.053 2.427 -13.880 1.00 90.06 72 GLY A C 1
ATOM 557 O O . GLY A 1 72 ? 11.737 2.607 -12.873 1.00 90.06 72 GLY A O 1
ATOM 558 N N . ILE A 1 73 ? 10.035 3.239 -14.202 1.00 91.75 73 ILE A N 1
ATOM 559 C CA . ILE A 1 73 ? 9.662 4.437 -13.437 1.00 91.75 73 ILE A CA 1
ATOM 560 C C . ILE A 1 73 ? 8.594 4.095 -12.399 1.00 91.75 73 ILE A C 1
ATOM 562 O O . ILE A 1 73 ? 7.414 3.920 -12.705 1.00 91.75 73 ILE A O 1
ATOM 566 N N . GLU A 1 74 ? 9.019 4.074 -11.144 1.00 92.50 74 GLU A N 1
ATOM 567 C CA . GLU A 1 74 ? 8.202 3.707 -9.994 1.00 92.50 74 GLU A CA 1
ATOM 568 C C . GLU A 1 74 ? 7.585 4.935 -9.321 1.00 92.50 74 GLU A C 1
ATOM 570 O O . GLU A 1 74 ? 8.271 5.916 -9.033 1.00 92.50 74 GLU A O 1
ATOM 575 N N . HIS A 1 75 ? 6.285 4.874 -9.040 1.00 92.50 75 HIS A N 1
ATOM 576 C CA . HIS A 1 75 ? 5.523 5.990 -8.470 1.00 92.50 75 HIS A CA 1
ATOM 577 C C . HIS A 1 75 ? 5.213 5.813 -6.980 1.00 92.50 75 HIS A C 1
ATOM 579 O O . HIS A 1 75 ? 4.704 6.733 -6.342 1.00 92.50 75 HIS A O 1
ATOM 585 N N . ILE A 1 76 ? 5.520 4.645 -6.411 1.00 90.50 76 ILE A N 1
ATOM 586 C CA . ILE A 1 76 ? 5.323 4.326 -4.996 1.00 90.50 76 ILE A CA 1
ATOM 587 C C . ILE A 1 76 ? 6.539 3.533 -4.524 1.00 90.50 76 ILE A C 1
ATOM 589 O O . ILE A 1 76 ? 6.908 2.541 -5.148 1.00 90.50 76 ILE A O 1
ATOM 593 N N . PHE A 1 77 ? 7.152 3.957 -3.416 1.00 88.12 77 PHE A N 1
ATOM 594 C CA . PHE A 1 77 ? 8.134 3.132 -2.712 1.00 88.12 77 PHE A CA 1
ATOM 595 C C . PHE A 1 77 ? 7.411 1.987 -2.002 1.00 88.12 77 PHE A C 1
ATOM 597 O O . PHE A 1 77 ? 7.514 0.845 -2.428 1.00 88.12 77 PHE A O 1
ATOM 604 N N . ASP A 1 78 ? 6.624 2.307 -0.979 1.00 86.38 78 ASP A N 1
ATOM 605 C CA . ASP A 1 78 ? 5.737 1.391 -0.267 1.00 86.38 78 ASP A CA 1
ATOM 606 C C . ASP A 1 78 ? 4.692 2.205 0.498 1.00 86.38 78 ASP A C 1
ATOM 608 O O . ASP A 1 78 ? 4.939 3.359 0.867 1.00 86.38 78 ASP A O 1
ATOM 612 N N . GLY A 1 79 ? 3.518 1.627 0.710 1.00 82.94 79 GLY A N 1
ATOM 613 C CA . GLY A 1 79 ? 2.426 2.252 1.438 1.00 82.94 79 GLY A CA 1
ATOM 614 C C . GLY A 1 79 ? 1.546 1.204 2.099 1.00 82.94 79 GLY A C 1
ATOM 615 O O . GLY A 1 79 ? 1.159 0.224 1.472 1.00 82.94 79 GLY A O 1
ATOM 616 N N . GLY A 1 80 ? 1.228 1.406 3.375 1.00 81.06 80 GLY A N 1
ATOM 617 C CA . GLY A 1 80 ? 0.285 0.561 4.103 1.00 81.06 80 GLY A CA 1
ATOM 618 C C . GLY A 1 80 ? -1.163 0.972 3.844 1.00 81.06 80 GLY A C 1
ATOM 619 O O . GLY A 1 80 ? -1.473 2.157 3.721 1.00 81.06 80 GLY A O 1
ATOM 620 N N . LEU A 1 81 ? -2.064 -0.005 3.802 1.00 76.88 81 LEU A N 1
ATOM 621 C CA . LEU A 1 81 ? -3.502 0.232 3.864 1.00 76.88 81 LEU A CA 1
ATOM 622 C C . LEU A 1 81 ? -3.883 0.691 5.270 1.00 76.88 81 LEU A C 1
ATOM 624 O O . LEU A 1 81 ? -3.497 0.063 6.252 1.00 76.88 81 LEU A O 1
ATOM 628 N N . TRP A 1 82 ? -4.663 1.767 5.348 1.00 76.94 82 TRP A N 1
ATOM 629 C CA . TRP A 1 82 ? -5.251 2.254 6.593 1.0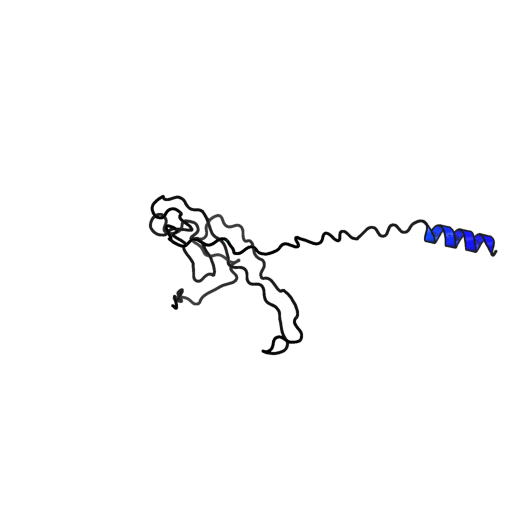0 76.94 82 TRP A CA 1
ATOM 630 C C . TRP A 1 82 ? -6.753 2.039 6.553 1.00 76.94 82 TRP A C 1
ATOM 632 O O . TRP A 1 82 ? -7.418 2.445 5.594 1.00 76.94 82 TRP A O 1
ATOM 642 N N . LEU A 1 83 ? -7.291 1.407 7.594 1.00 74.88 83 LEU A N 1
ATOM 643 C CA . LEU A 1 83 ? -8.711 1.118 7.686 1.00 74.88 83 LEU A CA 1
ATOM 644 C C 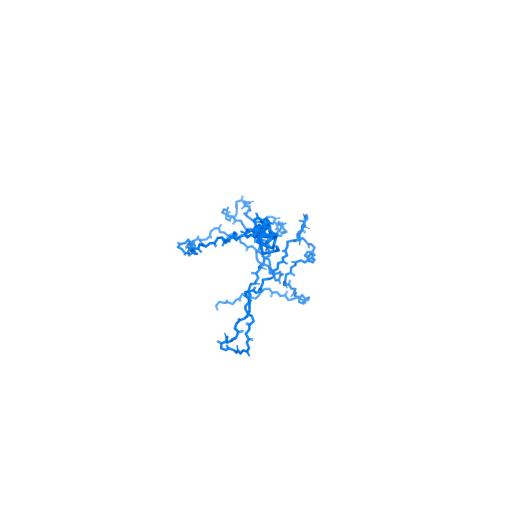. LEU A 1 83 ? -9.335 1.932 8.811 1.00 74.88 83 LEU A C 1
ATOM 646 O O . LEU A 1 83 ? -8.897 1.933 9.961 1.00 74.88 83 LEU A O 1
ATOM 650 N N . GLY A 1 84 ? -10.390 2.652 8.439 1.00 82.44 84 GLY A N 1
ATOM 651 C CA . GLY A 1 84 ? -11.271 3.338 9.366 1.00 82.44 84 GL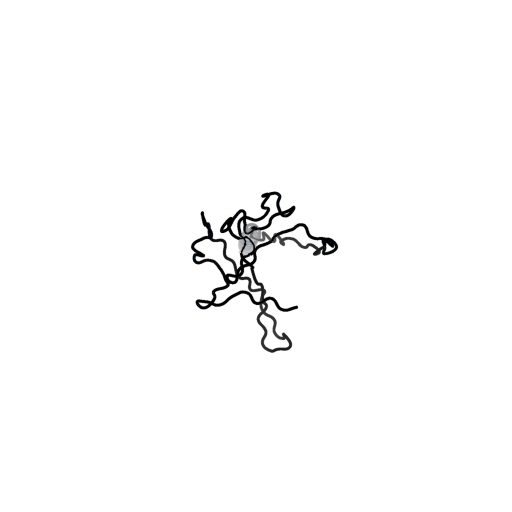Y A CA 1
ATOM 652 C C . GLY A 1 84 ? -12.566 2.559 9.536 1.00 82.44 84 GLY A C 1
ATOM 653 O O . GLY A 1 84 ? -13.208 2.212 8.545 1.00 82.44 84 GLY A O 1
ATOM 654 N N . ALA A 1 85 ? -12.983 2.322 10.777 1.00 83.75 85 ALA A N 1
ATOM 655 C CA . ALA A 1 85 ? -14.249 1.665 11.081 1.00 83.75 85 ALA A CA 1
ATOM 656 C C . ALA A 1 85 ? -15.032 2.404 12.171 1.00 83.75 85 ALA A C 1
ATOM 658 O O . ALA A 1 85 ? -14.475 3.067 13.048 1.00 83.75 85 ALA A O 1
ATOM 659 N N . PHE A 1 86 ? -16.356 2.262 12.123 1.00 89.06 86 PHE A N 1
ATOM 660 C CA . PHE A 1 86 ? -17.235 2.620 13.230 1.00 89.06 86 PHE A CA 1
ATOM 661 C C . PHE A 1 86 ? -17.603 1.351 13.988 1.00 89.06 86 PHE A C 1
ATOM 663 O O . PHE A 1 86 ? -17.991 0.351 13.384 1.00 89.06 86 PHE A O 1
ATOM 670 N N . LEU A 1 87 ? -17.528 1.411 15.311 1.00 87.56 87 LEU A N 1
ATOM 671 C CA . LEU A 1 87 ? -18.143 0.407 16.163 1.00 87.56 87 LEU A CA 1
ATOM 672 C C . LEU A 1 87 ? -19.659 0.587 16.118 1.00 87.56 87 LEU A C 1
ATOM 674 O O . LEU A 1 87 ? -20.162 1.707 16.019 1.00 87.56 87 LEU A O 1
ATOM 678 N N . SER A 1 88 ? -20.381 -0.521 16.202 1.00 91.94 88 SER A N 1
ATOM 679 C CA . SER A 1 88 ? -21.837 -0.536 16.310 1.00 91.94 88 SER A CA 1
ATOM 680 C C . SER A 1 88 ? -22.265 -1.586 17.322 1.00 91.94 88 SER A C 1
ATOM 682 O O . SER A 1 88 ? -21.522 -2.521 17.623 1.00 91.94 88 SER A O 1
ATOM 684 N N . ASN A 1 89 ? -23.452 -1.393 17.884 1.00 92.06 89 ASN A N 1
ATOM 685 C CA . ASN A 1 89 ? -24.039 -2.309 18.862 1.00 92.06 89 ASN A CA 1
ATOM 686 C C . ASN A 1 89 ? -24.755 -3.507 18.202 1.00 92.06 89 ASN A C 1
ATOM 688 O O . ASN A 1 89 ? -25.087 -4.467 18.892 1.00 92.06 89 ASN A O 1
ATOM 692 N N . ASP A 1 90 ? -25.012 -3.448 16.893 1.00 89.00 90 ASP A N 1
ATOM 693 C CA . ASP A 1 90 ? -25.747 -4.450 16.133 1.00 89.00 90 ASP A CA 1
ATOM 694 C C . ASP A 1 90 ? -25.318 -4.480 14.655 1.00 89.00 90 ASP A C 1
ATOM 696 O O . ASP A 1 90 ? -24.665 -3.570 14.145 1.00 89.00 90 ASP A O 1
ATOM 700 N N . ALA A 1 91 ? -25.714 -5.540 13.943 1.00 87.06 91 ALA A N 1
ATOM 701 C CA . ALA A 1 91 ? -25.400 -5.730 12.523 1.00 87.06 91 ALA A CA 1
ATOM 702 C C . ALA A 1 91 ? -26.078 -4.705 11.593 1.00 87.06 91 ALA A C 1
ATOM 704 O O . ALA A 1 91 ? -25.682 -4.563 10.438 1.00 87.06 91 ALA A O 1
ATOM 705 N N . ASN A 1 92 ? -27.086 -3.985 12.092 1.00 86.94 92 ASN A N 1
ATOM 706 C CA . ASN A 1 92 ? -27.766 -2.921 11.357 1.00 86.94 92 ASN A CA 1
ATOM 707 C C . ASN A 1 92 ? -27.051 -1.569 11.531 1.00 86.94 92 ASN A C 1
ATOM 709 O O . ASN A 1 92 ? -27.454 -0.563 10.941 1.00 86.94 92 ASN A O 1
ATOM 713 N N . GLY A 1 93 ? -25.964 -1.540 12.306 1.00 86.88 93 GLY A N 1
ATOM 714 C CA . GLY A 1 93 ? -25.136 -0.371 12.507 1.00 86.88 93 GLY A CA 1
ATOM 715 C C . GLY A 1 93 ? -25.778 0.676 13.409 1.00 86.88 93 GLY A C 1
ATOM 716 O O . GLY A 1 93 ? -25.526 1.860 13.173 1.00 86.88 93 GLY A O 1
ATOM 717 N N . SER A 1 94 ? -26.613 0.296 14.384 1.00 91.75 94 SER A N 1
ATOM 718 C CA . SER A 1 94 ? -27.133 1.245 15.372 1.00 91.75 94 SER A CA 1
ATOM 719 C C . SER A 1 94 ? -26.072 1.602 16.431 1.00 91.75 94 SER A C 1
ATOM 721 O O . SER A 1 94 ? -24.989 1.012 16.494 1.00 91.75 94 SER A O 1
ATOM 723 N N . GLY A 1 95 ? -26.300 2.690 17.176 1.00 89.88 95 GLY A N 1
ATOM 724 C CA . GLY A 1 95 ? -25.357 3.159 18.201 1.00 89.88 95 GLY A CA 1
ATOM 725 C C . GLY A 1 95 ? -23.929 3.438 17.704 1.00 89.88 95 GLY A C 1
ATOM 726 O O . GLY A 1 95 ? -22.983 3.165 18.438 1.00 89.88 95 GLY A O 1
ATOM 727 N N . ARG A 1 96 ? -23.757 3.934 16.465 1.00 89.38 96 ARG A N 1
ATOM 728 C CA . ARG A 1 96 ? -22.426 4.104 15.852 1.00 89.38 96 ARG A CA 1
ATOM 729 C C . ARG A 1 96 ? -21.495 4.960 16.706 1.00 89.38 96 ARG A C 1
ATOM 731 O O . ARG A 1 96 ? -21.816 6.102 17.028 1.00 89.38 96 ARG A O 1
ATOM 738 N N . GLN A 1 97 ? -20.305 4.437 16.971 1.00 87.81 97 GLN A N 1
ATOM 739 C CA . GLN A 1 97 ? -19.223 5.124 17.669 1.00 87.81 97 GLN A CA 1
ATOM 740 C C . GLN A 1 97 ? -17.952 5.079 16.810 1.00 87.81 97 GLN A C 1
ATOM 742 O O . GLN A 1 97 ? -17.617 4.033 16.263 1.00 87.81 97 GLN A O 1
ATOM 747 N N . GLY A 1 98 ? -17.246 6.202 16.666 1.00 85.19 98 GLY A N 1
ATOM 748 C CA . GLY A 1 98 ? -16.060 6.322 15.805 1.00 85.19 98 GLY A CA 1
ATOM 749 C C . GLY A 1 98 ? -16.025 7.646 15.020 1.00 85.19 98 GLY A C 1
ATOM 750 O O . GLY A 1 98 ? -16.749 8.573 15.399 1.00 85.19 98 GLY A O 1
ATOM 751 N N . PRO A 1 99 ? -15.231 7.745 13.927 1.00 79.50 99 PRO A N 1
ATOM 752 C CA . PRO A 1 99 ? -14.427 6.671 13.336 1.00 79.50 99 PRO A CA 1
ATOM 753 C C . PRO A 1 99 ? -13.188 6.358 14.177 1.00 79.50 99 PRO A C 1
ATOM 755 O O . PRO A 1 99 ? -12.534 7.256 14.704 1.00 79.50 99 PRO A O 1
ATOM 758 N N . PHE A 1 100 ? -12.857 5.076 14.270 1.00 80.44 100 PHE A N 1
ATOM 759 C CA . PHE A 1 100 ? -11.561 4.612 14.739 1.00 80.44 100 PHE A CA 1
ATOM 760 C C . PHE A 1 100 ? -10.731 4.291 13.513 1.00 80.44 100 PHE A C 1
ATOM 762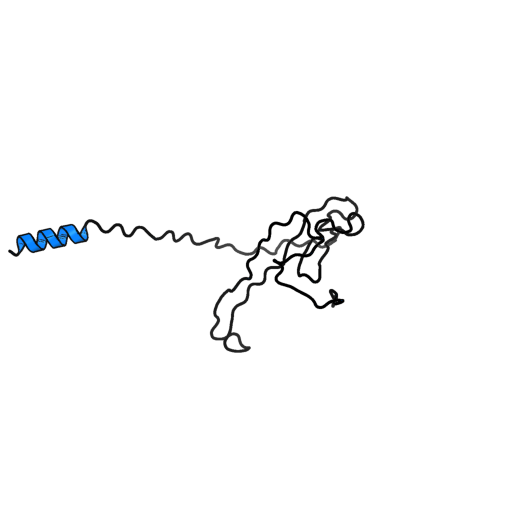 O O . PHE A 1 100 ? -11.175 3.539 12.649 1.00 80.44 100 PHE A O 1
ATOM 769 N N . VAL A 1 101 ? -9.560 4.899 13.426 1.00 73.56 101 VAL A N 1
ATOM 770 C CA . VAL A 1 101 ? -8.614 4.663 12.344 1.00 73.56 101 VAL A CA 1
ATOM 771 C C . VAL A 1 101 ? -7.383 4.015 12.933 1.00 73.56 101 VAL A C 1
ATOM 773 O O . VAL A 1 101 ? -6.906 4.420 13.999 1.00 73.56 101 VAL A O 1
ATOM 776 N N . THR A 1 102 ? -6.863 3.016 12.245 1.00 68.25 102 THR A N 1
ATOM 777 C CA . THR A 1 102 ? -5.496 2.590 12.488 1.00 68.25 102 THR A CA 1
ATOM 778 C C . THR A 1 102 ? -4.556 3.683 12.003 1.00 68.25 102 THR A C 1
ATOM 780 O O . THR A 1 102 ? -4.716 4.260 10.929 1.00 68.25 102 THR A O 1
ATOM 783 N N . THR A 1 103 ? -3.620 4.061 12.866 1.00 61.19 103 THR A N 1
ATOM 784 C CA . THR A 1 103 ? -2.585 5.041 12.547 1.00 61.19 103 THR A CA 1
ATOM 785 C C . THR A 1 103 ? -1.235 4.418 12.838 1.00 61.19 103 THR A C 1
ATOM 787 O O . THR A 1 103 ? -1.020 3.833 13.901 1.00 61.19 103 THR A O 1
ATOM 790 N N . GLY A 1 104 ? -0.341 4.516 11.864 1.00 65.31 104 GLY A N 1
ATOM 791 C CA . GLY A 1 104 ? 1.012 4.004 11.954 1.00 65.31 104 GLY A CA 1
ATOM 792 C C . GLY A 1 104 ? 1.803 4.427 10.728 1.00 65.31 104 GLY A C 1
ATOM 793 O O . GLY A 1 104 ? 1.489 4.025 9.611 1.00 65.31 104 GLY A O 1
ATOM 794 N N . ALA A 1 105 ? 2.824 5.250 10.941 1.00 60.62 105 ALA A N 1
ATOM 795 C CA . ALA A 1 105 ? 3.904 5.452 9.989 1.00 60.62 105 ALA A CA 1
ATOM 796 C C . ALA A 1 105 ? 5.178 4.989 10.692 1.00 60.62 105 ALA A C 1
ATOM 798 O O . ALA A 1 105 ? 5.572 5.565 11.707 1.00 60.62 105 ALA A O 1
ATOM 799 N N . VAL A 1 106 ? 5.775 3.909 10.197 1.00 66.31 106 VAL A N 1
ATOM 800 C CA . VAL A 1 106 ? 7.059 3.415 10.691 1.00 66.31 106 VAL A CA 1
ATOM 801 C C . VAL A 1 106 ? 8.108 3.797 9.665 1.00 66.31 106 VAL A C 1
ATOM 803 O O . VAL A 1 106 ? 8.008 3.409 8.505 1.00 66.31 106 VAL A O 1
ATOM 806 N N . ASP A 1 107 ? 9.089 4.590 10.093 1.00 70.25 107 ASP A N 1
ATOM 807 C CA . ASP A 1 107 ? 10.234 4.911 9.249 1.00 70.25 107 ASP A CA 1
ATOM 808 C C . ASP A 1 107 ? 11.057 3.639 9.015 1.00 70.25 107 ASP A C 1
ATOM 810 O O . ASP A 1 107 ? 11.425 2.930 9.958 1.00 70.25 107 ASP A O 1
ATOM 814 N N . ALA A 1 108 ? 11.306 3.326 7.748 1.00 67.56 108 ALA A N 1
ATOM 815 C CA . ALA A 1 108 ? 12.006 2.125 7.340 1.00 67.56 108 ALA A CA 1
ATOM 816 C C . ALA A 1 108 ? 12.863 2.408 6.106 1.00 67.56 108 ALA A C 1
ATOM 818 O O . ALA A 1 108 ? 12.369 2.790 5.048 1.00 67.56 108 ALA A O 1
ATOM 819 N N . ALA A 1 109 ? 14.162 2.126 6.221 1.00 70.75 109 ALA A N 1
ATOM 820 C CA . ALA A 1 109 ? 15.099 2.221 5.102 1.00 70.75 109 ALA A CA 1
ATOM 821 C C . ALA A 1 109 ? 14.904 1.104 4.053 1.00 70.75 109 ALA A C 1
ATOM 823 O O . ALA A 1 109 ? 15.472 1.166 2.966 1.00 70.75 109 ALA A O 1
ATOM 824 N N . SER A 1 110 ? 14.144 0.053 4.384 1.00 70.50 110 SER A N 1
ATOM 825 C CA . SER A 1 110 ? 13.818 -1.056 3.487 1.00 70.50 110 SER A CA 1
ATOM 826 C C . SER A 1 110 ? 12.581 -1.812 3.970 1.00 70.50 110 SER A C 1
ATOM 828 O O . SER A 1 110 ? 12.396 -2.029 5.167 1.00 70.50 110 SER A O 1
ATOM 830 N N . VAL A 1 111 ? 11.782 -2.286 3.016 1.00 69.25 111 VAL A N 1
ATOM 831 C CA . VAL A 1 111 ? 10.553 -3.063 3.249 1.00 69.25 111 VAL A CA 1
ATOM 832 C C . VAL A 1 111 ? 10.828 -4.573 3.276 1.00 69.25 111 VAL A C 1
ATOM 834 O O . VAL A 1 111 ? 9.964 -5.375 3.628 1.00 69.25 111 VAL A O 1
ATOM 837 N N . ALA A 1 112 ? 12.059 -4.993 2.956 1.00 64.62 112 ALA A N 1
ATOM 838 C CA . ALA A 1 112 ? 12.428 -6.403 2.809 1.00 64.62 112 ALA A CA 1
ATOM 839 C C . ALA A 1 112 ? 12.200 -7.235 4.084 1.00 64.62 112 ALA A C 1
ATOM 841 O O . ALA A 1 112 ? 11.888 -8.420 3.999 1.00 64.62 112 ALA A O 1
ATOM 842 N N . ALA A 1 113 ? 12.328 -6.613 5.259 1.00 62.69 113 ALA A N 1
ATOM 843 C CA . ALA A 1 113 ? 12.140 -7.281 6.543 1.00 62.69 113 ALA A CA 1
ATOM 844 C C . ALA A 1 113 ? 10.678 -7.321 7.017 1.00 62.69 113 ALA A C 1
ATOM 846 O O . ALA A 1 113 ? 10.410 -8.003 8.002 1.00 62.69 113 ALA A O 1
ATOM 847 N N . ARG A 1 114 ? 9.756 -6.593 6.355 1.00 65.56 114 ARG A N 1
ATOM 848 C CA . ARG A 1 114 ? 8.335 -6.465 6.743 1.00 65.56 114 ARG A CA 1
ATOM 849 C C . ARG A 1 114 ? 8.170 -6.306 8.262 1.00 65.56 114 ARG A C 1
ATOM 851 O O . ARG A 1 114 ? 7.483 -7.084 8.919 1.00 65.56 114 ARG A O 1
ATOM 858 N N . SER A 1 115 ? 8.908 -5.335 8.805 1.00 61.53 115 SER A N 1
ATOM 859 C CA . SER A 1 115 ? 8.998 -5.061 10.243 1.00 61.53 115 SER A CA 1
ATOM 860 C C . SER A 1 115 ? 7.647 -4.615 10.825 1.00 61.53 115 SER A C 1
ATOM 862 O O . SER A 1 115 ? 6.687 -4.394 10.094 1.00 61.53 115 SER A O 1
ATOM 864 N N . GLY A 1 116 ? 7.556 -4.475 12.148 1.00 63.50 116 GLY A N 1
ATOM 865 C CA . GLY A 1 116 ? 6.343 -3.988 12.811 1.00 63.50 116 GLY A CA 1
ATOM 866 C C . GLY A 1 116 ? 5.879 -2.625 12.279 1.00 63.50 116 GLY A C 1
ATOM 867 O O . GLY A 1 116 ? 6.688 -1.833 11.803 1.00 63.50 116 GLY A O 1
ATOM 868 N N . GLY A 1 117 ? 4.576 -2.352 12.376 1.00 65.50 117 GLY A N 1
ATOM 869 C CA . GLY A 1 117 ? 3.961 -1.125 11.848 1.00 65.50 117 GLY A CA 1
ATOM 870 C C . GLY A 1 117 ? 2.880 -1.356 10.799 1.00 65.50 117 GLY A C 1
ATOM 871 O O . GLY A 1 117 ? 2.116 -0.438 10.518 1.00 65.50 117 GLY A O 1
ATOM 872 N N . PHE A 1 118 ? 2.783 -2.574 10.263 1.00 69.50 118 PHE A N 1
ATOM 873 C CA . PHE A 1 118 ? 1.681 -2.981 9.397 1.00 69.50 118 PHE A CA 1
ATOM 874 C C . PHE A 1 118 ? 0.488 -3.443 10.230 1.00 69.50 118 PHE A C 1
ATOM 876 O O . PHE A 1 118 ? 0.639 -4.175 11.209 1.00 69.50 118 PHE A O 1
ATOM 883 N N . GLU A 1 119 ? -0.705 -3.016 9.828 1.00 66.50 119 GLU A N 1
ATOM 884 C CA . GLU A 1 119 ? -1.961 -3.434 10.455 1.00 66.50 119 GLU A CA 1
ATOM 885 C C . GLU A 1 119 ? -2.303 -4.893 10.126 1.00 66.50 119 GLU A C 1
ATOM 887 O O . GLU A 1 119 ? -2.896 -5.606 10.935 1.00 66.50 119 GLU A O 1
ATOM 892 N N . PHE A 1 120 ? -1.882 -5.355 8.949 1.00 70.25 120 PHE A N 1
ATOM 893 C CA . PHE A 1 120 ? -2.114 -6.712 8.490 1.00 70.25 120 PHE A CA 1
ATOM 894 C C . PHE A 1 120 ? -0.891 -7.579 8.750 1.00 70.25 120 PHE A C 1
ATOM 896 O O . PHE A 1 120 ? 0.214 -7.302 8.284 1.00 70.25 120 PHE A O 1
ATOM 903 N N . THR A 1 121 ? -1.126 -8.675 9.457 1.00 66.12 121 THR A N 1
ATOM 904 C CA . THR A 1 121 ? -0.192 -9.791 9.571 1.00 66.12 121 THR A CA 1
ATOM 905 C C . THR A 1 121 ? -0.867 -11.049 9.049 1.00 66.12 121 THR A C 1
ATOM 907 O O . THR A 1 121 ? -2.095 -11.151 9.017 1.00 66.12 121 THR A O 1
ATOM 910 N N . ASN A 1 122 ? -0.066 -12.002 8.599 1.00 68.88 122 ASN A N 1
ATOM 911 C CA . ASN A 1 122 ? -0.533 -13.191 7.915 1.00 68.88 122 ASN A CA 1
ATOM 912 C C . ASN A 1 122 ? 0.206 -14.418 8.466 1.00 68.88 122 ASN A C 1
ATOM 914 O O . ASN A 1 122 ? 1.400 -14.354 8.764 1.00 68.88 122 ASN A O 1
ATOM 918 N N . ASP A 1 123 ? -0.482 -15.556 8.561 1.00 77.12 123 ASP A N 1
ATOM 919 C CA . ASP A 1 123 ? 0.172 -16.809 8.942 1.00 77.12 123 ASP A CA 1
ATOM 920 C C . ASP A 1 123 ? 1.236 -17.198 7.911 1.00 77.12 123 ASP A C 1
ATOM 922 O O . ASP A 1 123 ? 1.120 -16.889 6.716 1.00 77.12 123 ASP A O 1
ATOM 926 N N . ILE A 1 124 ? 2.264 -17.926 8.351 1.00 75.00 124 ILE A N 1
ATOM 927 C CA . ILE A 1 124 ? 3.320 -18.416 7.461 1.00 75.00 124 ILE A CA 1
ATOM 928 C C . ILE A 1 124 ? 2.693 -19.191 6.293 1.00 75.00 124 ILE A C 1
ATOM 930 O O . ILE A 1 124 ? 1.912 -20.119 6.482 1.00 75.00 124 ILE A O 1
ATOM 934 N N . GLY A 1 125 ? 3.059 -18.809 5.068 1.00 76.44 125 GLY A N 1
ATOM 935 C CA . GLY A 1 125 ? 2.612 -19.473 3.841 1.00 76.44 125 GLY A CA 1
ATOM 936 C C . GLY A 1 125 ? 1.265 -19.000 3.287 1.00 76.44 125 GLY A C 1
ATOM 937 O O . GLY A 1 125 ? 0.917 -19.386 2.170 1.00 76.44 125 GLY A O 1
ATOM 938 N N . SER A 1 126 ? 0.535 -18.135 3.994 1.00 76.44 126 SER A N 1
ATOM 939 C CA . SER A 1 126 ? -0.661 -17.493 3.434 1.00 76.44 126 SER A CA 1
ATOM 940 C C . SER A 1 126 ? -0.298 -16.535 2.289 1.00 76.44 126 SER A C 1
ATOM 942 O O . SER A 1 126 ? 0.814 -16.006 2.226 1.00 76.44 126 SER A O 1
ATOM 944 N N . ARG A 1 127 ? -1.220 -16.338 1.340 1.00 78.44 127 ARG A N 1
ATOM 945 C CA . ARG A 1 127 ? -1.014 -15.550 0.111 1.00 78.44 127 ARG A CA 1
ATOM 946 C C . ARG A 1 127 ? -2.234 -14.688 -0.186 1.00 78.44 127 ARG A C 1
ATOM 948 O O . ARG A 1 127 ? -3.333 -15.005 0.263 1.00 78.44 127 ARG A O 1
ATOM 955 N N . VAL A 1 128 ? -2.036 -13.631 -0.974 1.00 75.56 128 VAL A N 1
ATOM 956 C CA . VAL A 1 128 ? -3.151 -12.881 -1.565 1.00 75.56 128 VAL A CA 1
ATOM 957 C C . VAL A 1 128 ? -3.891 -13.812 -2.524 1.00 75.56 128 VAL A C 1
ATOM 959 O O . VAL A 1 128 ? -3.269 -14.437 -3.383 1.00 75.56 128 VAL A O 1
ATOM 962 N N . VAL A 1 129 ? -5.205 -13.929 -2.345 1.00 76.62 129 VAL A N 1
ATOM 963 C CA . VAL A 1 129 ? -6.088 -14.690 -3.233 1.00 76.62 129 VAL A CA 1
ATOM 964 C C . VAL A 1 129 ? -6.935 -13.686 -4.000 1.00 76.62 129 VAL A C 1
ATOM 966 O O . VAL A 1 129 ? -7.774 -13.012 -3.405 1.00 76.62 129 VAL A O 1
ATOM 969 N N . GLU A 1 130 ? -6.708 -13.584 -5.306 1.00 72.44 130 GLU A N 1
ATOM 970 C CA . GLU A 1 130 ? -7.548 -12.794 -6.204 1.00 72.44 130 GLU A CA 1
ATOM 971 C C . GLU A 1 130 ? -8.901 -13.499 -6.388 1.00 72.44 130 GLU A C 1
ATOM 973 O O . GLU A 1 130 ? -8.957 -14.717 -6.576 1.00 72.44 130 GLU A O 1
ATOM 978 N N . ARG A 1 131 ? -10.002 -12.750 -6.282 1.00 59.22 131 ARG A N 1
ATOM 979 C CA . ARG A 1 131 ? -11.359 -13.241 -6.549 1.00 59.22 131 ARG A CA 1
ATOM 980 C C . ARG A 1 131 ? -12.004 -12.287 -7.549 1.00 59.22 131 ARG A C 1
ATOM 982 O O . ARG A 1 131 ? -12.049 -11.091 -7.267 1.00 59.22 131 ARG A O 1
ATOM 989 N N . SER A 1 132 ? -12.432 -12.815 -8.694 1.00 59.25 132 SER A N 1
ATOM 990 C CA . SER A 1 132 ? -13.150 -12.085 -9.745 1.00 59.25 132 SER A CA 1
ATOM 991 C C . SER A 1 132 ? -14.664 -12.163 -9.595 1.00 59.25 132 SER A C 1
ATOM 993 O O . SER A 1 132 ? -15.158 -13.124 -8.958 1.00 59.25 132 SER A O 1
#

Radius of gyration: 26.58 Å; Cα contacts (8 Å, |Δi|>4): 165; chains: 1; bounding box: 43×70×72 Å

pLDDT: mean 72.4, std 15.45, range [36.81, 93.69]

Mean predicted aligned error: 14.48 Å

Sequence (132 aa):
MKNIFAIFTAIILLIQPTFSQDKIFQKKLDDDNTKFTNVGNLGLTVTNFGTYGSGFVGWPNQPSAEFPLGSGIEHIFDGGLWLGAFLSNDANGSGRQGPFVTTGAVDAASVAARSGGFEFTNDIGSRVVERS

Secondary structure (DSSP, 8-state):
-HHHHHHHHHHHHS-----------------------SS---EE-B-TTSEES-TTTTTTTS-SEESSTTS--BS-S-EE---EEEE-SSTT--S-EEEEE-------S-STT--TT-S----TT-------

Foldseek 3Di:
DVVVVVVVVVVVVPDDPPPDDPVPPPDDDDDDPPDDDDDAQWFWDAWQLQKIADLCVVPPNHASTDPRHPPSDHDDNMDHDKDWDWDAPDPVRPPTDDRDIDDFDDDDPGCVVVDPGGPGDDPPPDTDDDDD

Solvent-accessible surface area (backbone atoms only — not comparable to full-atom values): 8754 Å² total; per-residue (Å²): 112,73,67,60,53,53,53,54,55,52,56,67,70,71,71,72,85,83,83,77,76,88,75,74,79,74,83,88,71,84,85,84,79,88,77,80,82,94,76,83,50,65,32,69,28,72,47,61,48,41,27,42,22,36,47,59,54,60,54,88,84,36,42,16,27,14,55,51,57,92,67,86,40,63,77,40,54,62,44,74,68,71,59,73,45,64,50,50,80,47,98,84,53,46,79,66,46,70,78,47,61,67,82,70,86,63,92,65,98,62,51,88,74,69,62,86,60,57,88,38,78,68,64,91,88,66,71,77,78,90,81,135